Protein AF-A0AAE2YFQ6-F1 (afdb_monomer_lite)

Radius of gyration: 36.3 Å; chains: 1; bounding box: 40×68×142 Å

Foldseek 3Di:
DDDDDDPPDDPPPVNVVVVVVCVVVVVVVVVVVVVVVCVVVVVVVQQVLLVVLLVPPPQRDPQWGNVDKDQDDPPDDDDPFPWDDDDRIITGRDRSSVSSVDPSSVVPPPPPPPPPPPPPPDDDPDDDDDDDDDDDD

Sequence (137 aa):
MVSLLSSDKEPGFDDLMKSLFDSVMGAMFQELAESFGKLPILISAAENHGKEKKNTCTFYRGDVCNCWCWKDEPSSEPFILVSVKKGDGWYIDPHPIYCALCFAYEESEEEDEEEWSEDELEDERVEEDEWSEEDEE

Structure (mmCIF, N/CA/C/O backbone):
data_AF-A0AAE2YFQ6-F1
#
_entry.id   AF-A0AAE2YFQ6-F1
#
loop_
_atom_site.group_PDB
_atom_site.id
_atom_site.type_symbol
_atom_site.label_atom_id
_atom_site.label_alt_id
_atom_site.label_comp_id
_atom_site.label_asym_id
_atom_site.label_entity_id
_atom_site.label_seq_id
_atom_site.pdbx_PDB_ins_code
_atom_site.Cartn_x
_atom_site.Cartn_y
_atom_site.Cartn_z
_atom_site.occupancy
_atom_site.B_iso_or_equiv
_atom_site.auth_seq_id
_atom_site.auth_comp_id
_atom_site.auth_asym_id
_atom_site.auth_atom_id
_atom_site.pdbx_PDB_model_num
ATOM 1 N N . MET A 1 1 ? -15.196 4.465 84.201 1.00 41.16 1 MET A N 1
ATOM 2 C CA . MET A 1 1 ? -15.730 4.070 82.882 1.00 41.16 1 MET A CA 1
ATOM 3 C C . MET A 1 1 ? -15.042 4.925 81.834 1.00 41.16 1 MET A C 1
ATOM 5 O O . MET A 1 1 ? -15.493 6.028 81.578 1.00 41.16 1 MET A O 1
ATOM 9 N N . VAL A 1 2 ? -13.901 4.477 81.315 1.00 45.56 2 VAL A N 1
ATOM 10 C CA . VAL A 1 2 ? -13.226 5.120 80.179 1.00 45.56 2 VAL A CA 1
ATOM 11 C C . VAL A 1 2 ? -12.650 3.999 79.329 1.00 45.56 2 VAL A C 1
ATOM 13 O O . VAL A 1 2 ? -11.950 3.151 79.876 1.00 45.56 2 VAL A O 1
ATOM 16 N N . SER A 1 3 ? -13.020 3.974 78.050 1.00 43.19 3 SER A N 1
ATOM 17 C CA . SER A 1 3 ? -12.146 3.692 76.901 1.00 43.19 3 SER A CA 1
ATOM 18 C C . SER A 1 3 ? -12.963 3.160 75.731 1.00 43.19 3 SER A C 1
ATOM 20 O O . SER A 1 3 ? -13.242 1.970 75.642 1.00 43.19 3 SER A O 1
ATOM 22 N N . LEU A 1 4 ? -13.294 4.058 74.808 1.00 46.09 4 LEU A N 1
ATOM 23 C CA . LEU A 1 4 ? -13.491 3.741 73.398 1.00 46.09 4 LEU A CA 1
ATOM 24 C C . LEU A 1 4 ? -12.737 4.820 72.617 1.00 46.09 4 LEU A C 1
ATOM 26 O O . LEU A 1 4 ? -13.302 5.837 72.230 1.00 46.09 4 LEU A O 1
ATOM 30 N N . LEU A 1 5 ? -11.423 4.633 72.488 1.00 46.59 5 LEU A N 1
ATOM 31 C CA . LEU A 1 5 ? -10.627 5.338 71.492 1.00 46.59 5 LEU A CA 1
ATOM 32 C C . LEU A 1 5 ? -10.732 4.518 70.205 1.00 46.59 5 LEU A C 1
ATOM 34 O O . LEU A 1 5 ? -10.074 3.487 70.071 1.00 46.59 5 LEU A O 1
ATOM 38 N N . SER A 1 6 ? -11.600 4.949 69.290 1.00 47.69 6 SER A N 1
ATOM 39 C CA . SER A 1 6 ? -11.516 4.530 67.893 1.00 47.69 6 SER A CA 1
ATOM 40 C C . SER A 1 6 ? -10.248 5.147 67.317 1.00 47.69 6 SER A C 1
ATOM 42 O O . SER A 1 6 ? -10.143 6.365 67.207 1.00 47.69 6 SER A O 1
ATOM 44 N N . SER A 1 7 ? -9.258 4.313 67.005 1.00 47.06 7 SER A N 1
ATOM 45 C CA . SER A 1 7 ? -8.136 4.729 66.172 1.00 47.06 7 SER A CA 1
ATOM 46 C C . SER A 1 7 ? -8.640 4.895 64.745 1.00 47.06 7 SER A C 1
ATOM 48 O O . SER A 1 7 ? -8.736 3.914 64.008 1.00 47.06 7 SER A O 1
ATOM 50 N N . ASP A 1 8 ? -8.949 6.135 64.372 1.00 52.88 8 ASP A N 1
ATOM 51 C CA . ASP A 1 8 ? -8.998 6.553 62.975 1.00 52.88 8 ASP A CA 1
ATOM 52 C C . ASP A 1 8 ? -7.600 6.340 62.390 1.00 52.88 8 ASP A C 1
ATOM 54 O O . ASP A 1 8 ? -6.641 7.053 62.685 1.00 52.88 8 ASP A O 1
ATOM 58 N N . LYS A 1 9 ? -7.460 5.238 61.655 1.00 56.94 9 LYS A N 1
ATOM 59 C CA . LYS A 1 9 ? -6.219 4.837 61.008 1.00 56.94 9 LYS A CA 1
ATOM 60 C C . LYS A 1 9 ? -6.137 5.642 59.717 1.00 56.94 9 LYS A C 1
ATOM 62 O O . LYS A 1 9 ? -6.828 5.317 58.755 1.00 56.94 9 LYS A O 1
ATOM 67 N N . GLU A 1 10 ? -5.364 6.726 59.736 1.00 62.66 10 GLU A N 1
ATOM 68 C CA . GLU A 1 10 ? -5.062 7.492 58.526 1.00 62.66 10 GLU A CA 1
ATOM 69 C C . GLU A 1 10 ? -4.540 6.531 57.443 1.00 62.66 10 GLU A C 1
ATOM 71 O O . GLU A 1 10 ? -3.742 5.640 57.768 1.00 62.66 10 GLU A O 1
ATOM 76 N N . PRO A 1 11 ? -5.006 6.652 56.185 1.00 60.19 11 PRO A N 1
ATOM 77 C CA . PRO A 1 11 ? -4.506 5.817 55.107 1.00 60.19 11 PRO A CA 1
ATOM 78 C C . PRO A 1 11 ? -2.997 6.022 55.015 1.00 60.19 11 PRO A C 1
ATOM 80 O O . PRO A 1 11 ? -2.509 7.152 54.924 1.00 60.19 11 PRO A O 1
ATOM 83 N N . GLY A 1 12 ? -2.255 4.919 55.111 1.00 70.06 12 GLY A N 1
ATOM 84 C CA . GLY A 1 12 ? -0.805 4.964 55.022 1.00 70.06 12 GLY A CA 1
ATOM 85 C C . GLY A 1 12 ? -0.398 5.541 53.671 1.00 70.06 12 GLY A C 1
ATOM 86 O O . GLY A 1 12 ? -1.106 5.385 52.678 1.00 70.06 12 GLY A O 1
ATOM 87 N N . PHE A 1 13 ? 0.762 6.190 53.618 1.00 69.69 13 PHE A N 1
ATOM 88 C CA . PHE A 1 13 ? 1.349 6.706 52.378 1.00 69.69 13 PHE A CA 1
ATOM 89 C C . PHE A 1 13 ? 1.316 5.676 51.222 1.00 69.69 13 PHE A C 1
ATOM 91 O O . PHE A 1 13 ? 1.089 6.043 50.070 1.00 69.69 13 PHE A O 1
ATOM 98 N N . ASP A 1 14 ? 1.432 4.384 51.543 1.00 70.25 14 ASP A N 1
ATOM 99 C CA . ASP A 1 14 ? 1.330 3.270 50.596 1.00 70.25 14 ASP A CA 1
ATOM 100 C C . ASP A 1 14 ? -0.060 3.118 49.946 1.00 70.25 14 ASP A C 1
ATOM 102 O O . ASP A 1 14 ? -0.144 2.829 48.751 1.00 70.25 14 ASP A O 1
ATOM 106 N N . ASP A 1 15 ? -1.153 3.363 50.677 1.00 75.00 15 ASP A N 1
ATOM 107 C CA . ASP A 1 15 ? -2.521 3.310 50.133 1.00 75.00 15 ASP A CA 1
ATOM 108 C C . ASP A 1 15 ? -2.769 4.471 49.159 1.00 75.00 15 ASP A C 1
ATOM 110 O O . ASP A 1 15 ? -3.412 4.313 48.117 1.00 75.00 15 ASP A O 1
ATOM 114 N N . LEU A 1 16 ? -2.189 5.634 49.465 1.00 70.62 16 LEU A N 1
ATOM 115 C CA . LEU A 1 16 ? -2.218 6.815 48.605 1.00 70.62 16 LEU A CA 1
ATOM 116 C C . LEU A 1 16 ? -1.466 6.562 47.293 1.00 70.62 16 LEU A C 1
ATOM 118 O O . LEU A 1 16 ? -2.022 6.791 46.216 1.00 70.62 16 LEU A O 1
ATOM 122 N N . MET A 1 17 ? -0.250 6.014 47.377 1.00 67.94 17 MET A N 1
ATOM 123 C CA . MET A 1 17 ? 0.568 5.662 46.210 1.00 67.94 17 MET A CA 1
ATOM 124 C C . MET A 1 17 ? -0.084 4.579 45.346 1.00 67.94 17 MET A C 1
ATOM 126 O O . MET A 1 17 ? -0.056 4.674 44.118 1.00 67.94 17 MET A O 1
ATOM 130 N N . LYS A 1 18 ? -0.722 3.582 45.967 1.00 70.38 18 LYS A N 1
ATOM 131 C CA . LYS A 1 18 ? -1.469 2.543 45.254 1.00 70.38 18 LYS A CA 1
ATOM 132 C C . LYS A 1 18 ? -2.669 3.121 44.501 1.00 70.38 18 LYS A C 1
ATOM 134 O O . LYS A 1 18 ? -2.843 2.805 43.330 1.00 70.38 18 LYS A O 1
ATOM 139 N N . SER A 1 19 ? -3.446 4.008 45.128 1.00 74.38 19 SER A N 1
ATOM 140 C CA . SER A 1 19 ? -4.610 4.628 44.474 1.00 74.38 19 SER A CA 1
ATOM 141 C C . SER A 1 19 ? -4.223 5.513 43.283 1.00 74.38 19 SER A C 1
ATOM 143 O O . SER A 1 19 ? -4.884 5.484 42.247 1.00 74.38 19 SER A O 1
ATOM 145 N N . LEU A 1 20 ? -3.112 6.249 43.402 1.00 68.75 20 LEU A N 1
ATOM 146 C CA . LEU A 1 20 ? -2.556 7.062 42.322 1.00 68.75 20 LEU A CA 1
ATOM 147 C C . LEU A 1 20 ? -2.100 6.187 41.155 1.00 68.75 20 LEU A C 1
ATOM 149 O O . LEU A 1 20 ? -2.428 6.475 40.006 1.00 68.75 20 LEU A O 1
ATOM 153 N N . PHE A 1 21 ? -1.390 5.098 41.448 1.00 66.81 21 PHE A N 1
ATOM 154 C CA . PHE A 1 21 ? -0.930 4.165 40.427 1.00 66.81 21 PHE A CA 1
ATOM 155 C C . PHE A 1 21 ? -2.098 3.473 39.710 1.00 66.81 21 PHE A C 1
ATOM 157 O O . PHE A 1 21 ? -2.136 3.460 38.480 1.00 66.81 21 PHE A O 1
ATOM 164 N N . ASP A 1 22 ? -3.084 2.968 40.457 1.00 73.44 22 ASP A N 1
ATOM 165 C CA . ASP A 1 22 ? -4.268 2.309 39.895 1.00 73.44 22 ASP A CA 1
ATOM 166 C C . ASP A 1 22 ? -5.096 3.287 39.034 1.00 73.44 22 ASP A C 1
ATOM 168 O O . ASP A 1 22 ? -5.580 2.916 37.963 1.00 73.44 22 ASP A O 1
ATOM 172 N N . SER A 1 23 ? -5.197 4.558 39.441 1.00 74.88 23 SER A N 1
ATOM 173 C CA . SER A 1 23 ? -5.899 5.594 38.673 1.00 74.88 23 SER A CA 1
ATOM 174 C C . SER A 1 23 ? -5.179 5.966 37.374 1.00 74.88 23 SER A C 1
ATOM 176 O O . SER A 1 23 ? -5.835 6.144 36.347 1.00 74.88 23 SER A O 1
ATOM 178 N N . VAL A 1 24 ? -3.848 6.093 37.396 1.00 68.81 24 VAL A N 1
ATOM 179 C CA . VAL A 1 24 ? -3.058 6.445 36.203 1.00 68.81 24 VAL A CA 1
ATOM 180 C C . VAL A 1 24 ? -3.047 5.289 35.207 1.00 68.81 24 VAL A C 1
ATOM 182 O O . VAL A 1 24 ? -3.310 5.491 34.022 1.00 68.81 24 VAL A O 1
ATOM 185 N N . MET A 1 25 ? -2.814 4.063 35.680 1.00 66.38 25 MET A N 1
ATOM 186 C CA . MET A 1 25 ? -2.819 2.883 34.816 1.00 66.38 25 MET A CA 1
ATOM 187 C C . MET A 1 25 ? -4.212 2.620 34.235 1.00 66.38 25 MET A C 1
ATOM 189 O O . MET A 1 25 ? -4.323 2.312 33.050 1.00 66.38 25 MET A O 1
ATOM 193 N N . GLY A 1 26 ? -5.278 2.795 35.024 1.00 68.44 26 GLY A N 1
ATOM 194 C CA . GLY A 1 26 ? -6.655 2.659 34.545 1.00 68.44 26 GLY A CA 1
ATOM 195 C C . GLY A 1 26 ? -6.985 3.614 33.394 1.00 68.44 26 GLY A C 1
ATOM 196 O O . GLY A 1 26 ? -7.527 3.175 32.381 1.00 68.44 26 GLY A O 1
ATOM 197 N N . ALA A 1 27 ? -6.589 4.886 33.506 1.00 67.62 27 ALA A N 1
ATOM 198 C CA . ALA A 1 27 ? -6.807 5.884 32.457 1.00 67.62 27 ALA A CA 1
ATOM 199 C C . ALA A 1 27 ? -6.042 5.550 31.163 1.00 67.62 27 ALA A C 1
ATOM 201 O O . ALA A 1 27 ? -6.624 5.581 30.081 1.00 67.62 27 ALA A O 1
ATOM 202 N N . MET A 1 28 ? -4.772 5.140 31.270 1.00 62.44 28 MET A N 1
ATOM 203 C CA . MET A 1 28 ? -3.973 4.749 30.100 1.00 62.44 28 MET A CA 1
ATOM 204 C C . MET A 1 28 ? -4.540 3.514 29.395 1.00 62.44 28 MET A C 1
ATOM 206 O O . MET A 1 28 ? -4.595 3.471 28.169 1.00 62.44 28 MET A O 1
ATOM 210 N N . PHE A 1 29 ? -4.984 2.506 30.151 1.00 65.88 29 PHE A N 1
ATOM 211 C CA . PHE A 1 29 ? -5.613 1.319 29.571 1.00 65.88 29 PHE A CA 1
ATOM 212 C C . PHE A 1 29 ? -6.946 1.638 28.894 1.00 65.88 29 PHE A C 1
ATOM 214 O O . PHE A 1 29 ? -7.267 1.022 27.879 1.00 65.88 29 PHE A O 1
ATOM 221 N N . GLN A 1 30 ? -7.705 2.596 29.424 1.00 67.00 30 GLN A N 1
ATOM 222 C CA . GLN A 1 30 ? -8.965 3.025 28.832 1.00 67.00 30 GLN A CA 1
ATOM 223 C C . GLN A 1 30 ? -8.747 3.779 27.514 1.00 67.00 30 GLN A C 1
ATOM 225 O O . GLN A 1 30 ? -9.376 3.430 26.518 1.00 67.00 30 GLN A O 1
ATOM 230 N N . GLU A 1 31 ? -7.799 4.717 27.457 1.00 67.88 31 GLU A N 1
ATOM 231 C CA . GLU A 1 31 ? -7.423 5.392 26.204 1.00 67.88 31 GLU A CA 1
ATOM 232 C C . GLU A 1 31 ? -6.878 4.408 25.165 1.00 67.88 31 GLU A C 1
ATOM 234 O O . GLU A 1 31 ? -7.219 4.473 23.981 1.00 67.88 31 GLU A O 1
ATOM 239 N N . LEU A 1 32 ? -6.067 3.444 25.607 1.00 60.16 32 LEU A N 1
ATOM 240 C CA . LEU A 1 32 ? -5.546 2.390 24.749 1.00 60.16 32 LEU A CA 1
ATOM 241 C C . LEU A 1 32 ? -6.686 1.516 24.199 1.00 60.16 32 LEU A C 1
ATOM 243 O O . LEU A 1 32 ? -6.718 1.237 23.003 1.00 60.16 32 LEU A O 1
ATOM 247 N N . ALA A 1 33 ? -7.651 1.125 25.036 1.00 63.31 33 ALA A N 1
ATOM 248 C CA . ALA A 1 33 ? -8.819 0.346 24.628 1.00 63.31 33 ALA A CA 1
ATOM 249 C C . ALA A 1 33 ? -9.745 1.121 23.673 1.00 63.31 33 ALA A C 1
ATOM 251 O O . ALA A 1 33 ? -10.228 0.552 22.693 1.00 63.31 33 ALA A O 1
ATOM 252 N N . GLU A 1 34 ? -9.957 2.418 23.904 1.00 70.88 34 GLU A N 1
ATOM 253 C CA . GLU A 1 34 ? -10.712 3.294 22.999 1.00 70.88 34 GLU A CA 1
ATOM 254 C C . GLU A 1 34 ? -9.999 3.478 21.651 1.00 70.88 34 GLU A C 1
ATOM 256 O O . GLU A 1 34 ? -10.644 3.495 20.598 1.00 70.88 34 GLU A O 1
ATOM 261 N N . SER A 1 35 ? -8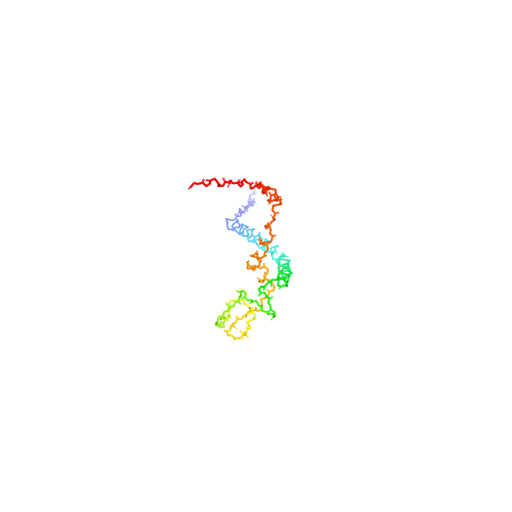.667 3.551 21.664 1.00 64.88 35 SER A N 1
ATOM 262 C CA . SER A 1 35 ? -7.834 3.579 20.458 1.00 64.88 35 SER A CA 1
ATOM 263 C C . SER A 1 35 ? -7.904 2.250 19.692 1.00 64.88 35 SER A C 1
ATOM 265 O O . SER A 1 35 ? -8.138 2.234 18.480 1.00 64.88 35 SER A O 1
ATOM 267 N N . PHE A 1 36 ? -7.841 1.115 20.397 1.00 67.56 36 PHE A N 1
ATOM 268 C CA . PHE A 1 36 ? -8.040 -0.211 19.806 1.00 67.56 36 PHE A CA 1
ATOM 269 C C . PHE A 1 36 ? -9.453 -0.410 19.254 1.00 67.56 36 PHE A C 1
ATOM 271 O O . PHE A 1 36 ? -9.609 -1.100 18.250 1.00 67.56 36 PHE A O 1
ATOM 278 N N . GLY A 1 37 ? -10.472 0.231 19.832 1.00 72.75 37 GLY A N 1
ATOM 279 C CA . GLY A 1 37 ? -11.831 0.233 19.282 1.00 72.75 37 GLY A CA 1
ATOM 280 C C . GLY A 1 37 ? -11.933 0.906 17.907 1.00 72.75 37 GLY A C 1
ATOM 281 O O . GLY A 1 37 ? -12.787 0.536 17.102 1.00 72.75 37 GLY A O 1
ATOM 282 N N . LYS A 1 38 ? -11.042 1.859 17.605 1.00 76.12 38 LYS A N 1
ATOM 283 C CA . LYS A 1 38 ? -10.984 2.580 16.319 1.00 76.12 38 LYS A CA 1
ATOM 284 C C . LYS A 1 38 ? -10.016 1.950 15.316 1.00 76.12 38 LYS A C 1
ATOM 286 O O . LYS A 1 38 ? -10.136 2.209 14.120 1.00 76.12 38 LYS A O 1
ATOM 291 N N . LEU A 1 39 ? -9.098 1.098 15.774 1.00 78.56 39 LEU A N 1
ATOM 292 C CA . LEU A 1 39 ? -8.108 0.430 14.929 1.00 78.56 39 LEU A CA 1
ATOM 293 C C . LEU A 1 39 ? -8.740 -0.341 13.749 1.00 78.56 39 LEU A C 1
ATOM 295 O O . LEU A 1 39 ? -8.266 -0.161 12.628 1.00 78.56 39 LEU A O 1
ATOM 299 N N . PRO A 1 40 ? -9.835 -1.114 13.916 1.00 83.56 40 PRO A N 1
ATOM 300 C CA 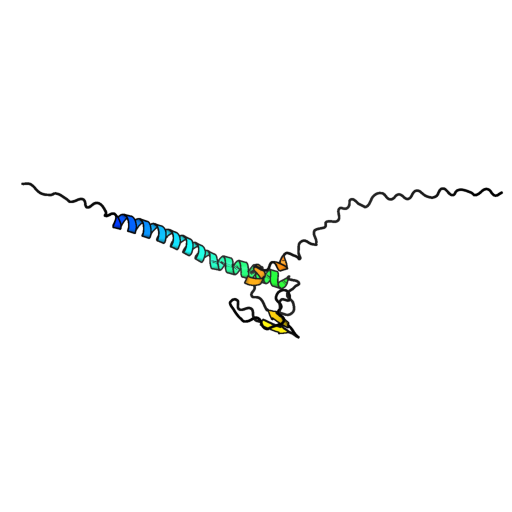. PRO A 1 40 ? -10.475 -1.797 12.791 1.00 83.56 40 PRO A CA 1
ATOM 301 C C . PRO A 1 40 ? -11.037 -0.834 11.741 1.00 83.56 40 PRO A C 1
ATOM 303 O O . PRO A 1 40 ? -10.971 -1.120 10.549 1.00 83.56 40 PRO A O 1
ATOM 306 N N . ILE A 1 41 ? -11.564 0.316 12.174 1.00 85.19 41 ILE A N 1
ATOM 307 C CA . ILE A 1 41 ? -12.110 1.339 11.273 1.00 85.19 41 ILE A CA 1
ATOM 308 C C . ILE A 1 41 ? -10.977 1.952 10.449 1.00 85.19 41 ILE A C 1
ATOM 310 O O . ILE A 1 41 ? -11.105 2.074 9.234 1.00 85.19 41 ILE A O 1
ATOM 314 N N . LEU A 1 42 ? -9.852 2.280 11.091 1.00 84.12 42 LEU A N 1
ATOM 315 C CA . LEU A 1 42 ? -8.672 2.820 10.413 1.00 84.12 42 LEU A CA 1
ATOM 316 C C . LEU A 1 42 ? -8.063 1.814 9.433 1.00 84.12 42 LEU A C 1
ATOM 318 O O . LEU A 1 42 ? -7.743 2.189 8.309 1.00 84.12 42 LEU A O 1
ATOM 322 N N . ILE A 1 43 ? -7.952 0.541 9.823 1.00 87.38 43 ILE A N 1
ATOM 323 C CA . ILE A 1 43 ? -7.467 -0.527 8.937 1.00 87.38 43 ILE A CA 1
ATOM 324 C C . ILE A 1 43 ? -8.398 -0.674 7.732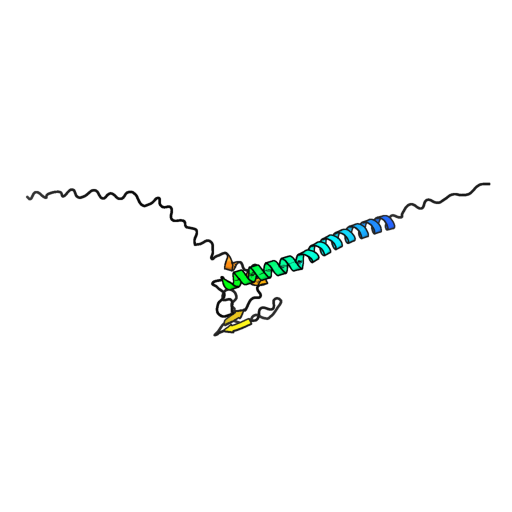 1.00 87.38 43 ILE A C 1
ATOM 326 O O . ILE A 1 43 ? -7.923 -0.697 6.602 1.00 87.38 43 ILE A O 1
ATOM 330 N N . SER A 1 44 ? -9.715 -0.705 7.944 1.00 90.44 44 SER A N 1
ATOM 331 C CA . SER A 1 44 ? -10.681 -0.819 6.848 1.00 90.44 44 SER A CA 1
ATOM 332 C C . SER A 1 44 ? -10.649 0.393 5.912 1.00 90.44 44 SER A C 1
ATOM 334 O O . SER A 1 44 ? -10.704 0.223 4.694 1.00 90.44 44 SER A O 1
ATOM 336 N N . ALA A 1 45 ? -10.525 1.606 6.456 1.00 91.62 45 ALA A N 1
ATOM 337 C CA . ALA A 1 45 ? -10.379 2.820 5.660 1.00 91.62 45 ALA A CA 1
ATOM 338 C C . ALA A 1 45 ? -9.082 2.793 4.835 1.00 91.62 45 ALA A C 1
ATOM 340 O O . ALA A 1 45 ? -9.120 3.047 3.633 1.00 91.62 45 ALA A O 1
ATOM 341 N N . ALA A 1 46 ? -7.959 2.406 5.450 1.00 91.31 46 ALA A N 1
ATOM 342 C CA . ALA A 1 46 ? -6.676 2.258 4.768 1.00 91.31 46 ALA A CA 1
ATOM 343 C C . ALA A 1 46 ? -6.719 1.172 3.684 1.00 91.31 46 ALA A C 1
ATOM 345 O O . ALA A 1 46 ? -6.175 1.359 2.602 1.00 91.31 46 ALA A O 1
ATOM 346 N N . GLU A 1 47 ? -7.393 0.048 3.923 1.00 93.38 47 GLU A N 1
ATOM 347 C CA . GLU A 1 47 ? -7.570 -0.988 2.906 1.00 93.38 47 GLU A CA 1
ATOM 348 C C . GLU A 1 47 ? -8.390 -0.505 1.712 1.00 93.38 47 GLU A C 1
ATOM 350 O O . GLU A 1 47 ? -8.036 -0.811 0.574 1.00 93.38 47 GLU A O 1
ATOM 355 N N . ASN A 1 48 ? -9.477 0.229 1.952 1.00 95.62 48 ASN A N 1
ATOM 356 C CA . ASN A 1 48 ? -10.323 0.751 0.881 1.00 95.62 48 ASN A CA 1
ATOM 357 C C . ASN A 1 48 ? -9.580 1.808 0.056 1.00 95.62 48 ASN A C 1
ATOM 359 O O . ASN A 1 48 ? -9.482 1.653 -1.160 1.00 95.62 48 ASN A O 1
ATOM 363 N N . HIS A 1 49 ? -8.977 2.798 0.720 1.00 94.69 49 HIS A N 1
ATOM 364 C CA . HIS A 1 49 ? -8.152 3.827 0.075 1.00 94.69 49 HIS A CA 1
ATOM 365 C C . HIS A 1 49 ? -6.980 3.215 -0.695 1.00 94.69 49 HIS A C 1
ATOM 367 O O . HIS A 1 49 ? -6.680 3.564 -1.831 1.00 94.69 49 HIS A O 1
ATOM 373 N N . GLY A 1 50 ? -6.339 2.217 -0.094 1.00 94.62 50 GLY A N 1
ATOM 374 C CA . GLY A 1 50 ? -5.254 1.474 -0.705 1.00 94.62 50 GLY A CA 1
ATOM 375 C C . GLY A 1 50 ? -5.655 0.703 -1.958 1.00 94.62 50 GLY A C 1
ATOM 376 O O . GLY A 1 50 ? -4.881 0.657 -2.910 1.00 94.62 50 GLY A O 1
ATOM 377 N N . LYS A 1 51 ? -6.851 0.097 -1.978 1.00 95.00 51 LYS A N 1
ATOM 378 C CA . LYS A 1 51 ? -7.393 -0.594 -3.163 1.00 95.00 51 LYS A CA 1
ATOM 379 C C . LYS A 1 51 ? -7.678 0.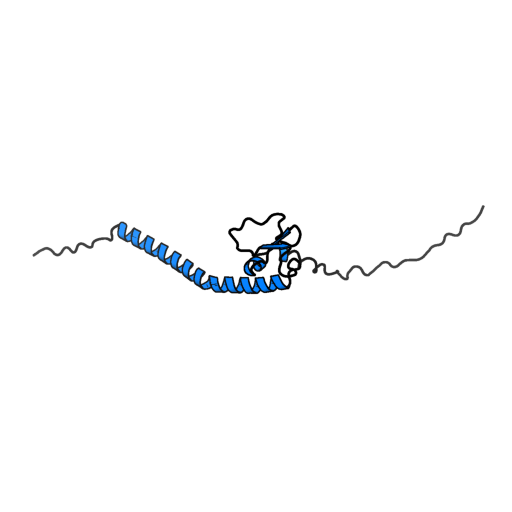392 -4.286 1.00 95.00 51 LYS A C 1
ATOM 381 O O . LYS A 1 51 ? -7.365 0.091 -5.432 1.00 95.00 51 LYS A O 1
ATOM 386 N N . GLU A 1 52 ? -8.249 1.544 -3.951 1.00 94.44 52 GLU A N 1
ATOM 387 C CA . GLU A 1 52 ? -8.495 2.623 -4.904 1.00 94.44 52 GLU A CA 1
ATOM 388 C C . GLU A 1 52 ? -7.184 3.103 -5.529 1.00 94.44 52 GLU A C 1
ATOM 390 O O . GLU A 1 52 ? -7.012 2.940 -6.737 1.00 94.44 52 GLU A O 1
ATOM 395 N N . LYS A 1 53 ? -6.210 3.518 -4.703 1.00 93.31 53 LYS A N 1
ATOM 396 C CA . LYS A 1 53 ? -4.865 3.900 -5.165 1.00 93.31 53 LYS A CA 1
ATOM 397 C C . LYS A 1 53 ? -4.227 2.822 -6.031 1.00 93.31 53 LYS A C 1
ATOM 399 O O . LYS A 1 53 ? -3.647 3.116 -7.065 1.00 93.31 53 LYS A O 1
ATOM 404 N N . LYS A 1 54 ? -4.318 1.551 -5.637 1.00 92.38 54 LYS A N 1
ATOM 405 C CA . LYS A 1 54 ? -3.728 0.434 -6.391 1.00 92.38 54 LYS A CA 1
ATOM 406 C C . LYS A 1 54 ? -4.335 0.273 -7.791 1.00 92.38 54 LYS A C 1
ATOM 408 O O . LYS A 1 54 ? -3.617 -0.122 -8.703 1.00 92.38 54 LYS A O 1
ATOM 413 N N . ASN A 1 55 ? -5.621 0.585 -7.965 1.00 92.81 55 ASN A N 1
ATOM 414 C CA . ASN A 1 55 ? -6.311 0.491 -9.255 1.00 92.81 55 ASN A CA 1
ATOM 415 C C . ASN A 1 55 ? -5.982 1.657 -10.200 1.00 92.81 55 ASN A C 1
ATOM 417 O O . ASN A 1 55 ? -6.064 1.480 -11.415 1.00 92.81 55 ASN A O 1
ATOM 421 N N . THR A 1 56 ? -5.632 2.827 -9.661 1.00 92.75 56 THR A N 1
ATOM 422 C CA . THR A 1 56 ? -5.315 4.037 -10.440 1.00 92.75 56 THR A CA 1
ATOM 423 C C . THR A 1 56 ? -3.811 4.304 -10.565 1.00 92.75 56 THR A C 1
ATOM 425 O O . THR A 1 56 ? -3.390 5.030 -11.459 1.00 92.75 56 THR A O 1
ATOM 428 N N . CYS A 1 57 ? -2.977 3.693 -9.719 1.00 92.31 57 CYS A N 1
ATOM 429 C CA . CYS A 1 57 ? -1.534 3.924 -9.674 1.00 92.31 57 CYS A CA 1
ATOM 430 C C . CYS A 1 57 ? -0.825 3.499 -10.969 1.00 92.31 57 CYS A C 1
ATOM 432 O O . CYS A 1 57 ? -0.796 2.324 -11.340 1.00 92.31 57 CYS A O 1
ATOM 434 N N . THR A 1 58 ? -0.128 4.445 -11.597 1.00 93.31 58 THR A N 1
ATOM 435 C CA . THR A 1 58 ? 0.641 4.240 -12.836 1.00 93.31 58 THR A CA 1
ATOM 436 C C . THR A 1 58 ? 1.818 3.265 -12.678 1.00 93.31 58 THR A C 1
ATOM 438 O O . THR A 1 58 ? 2.211 2.596 -13.646 1.00 93.31 58 THR A O 1
ATOM 441 N N . PHE A 1 59 ? 2.356 3.142 -11.458 1.00 92.38 59 PHE A N 1
ATOM 442 C CA . PHE A 1 59 ? 3.437 2.218 -11.106 1.00 92.38 59 PHE A CA 1
ATOM 443 C C . PHE A 1 59 ? 2.966 0.773 -10.890 1.00 92.38 59 PHE A C 1
ATOM 445 O O . PHE A 1 59 ? 3.811 -0.127 -10.888 1.00 92.38 59 PHE A O 1
ATOM 452 N N . TYR A 1 60 ? 1.666 0.521 -10.712 1.00 92.75 60 TYR A N 1
ATOM 453 C CA . TYR A 1 60 ? 1.128 -0.825 -10.513 1.00 92.75 60 TYR A CA 1
ATOM 454 C C . TYR A 1 60 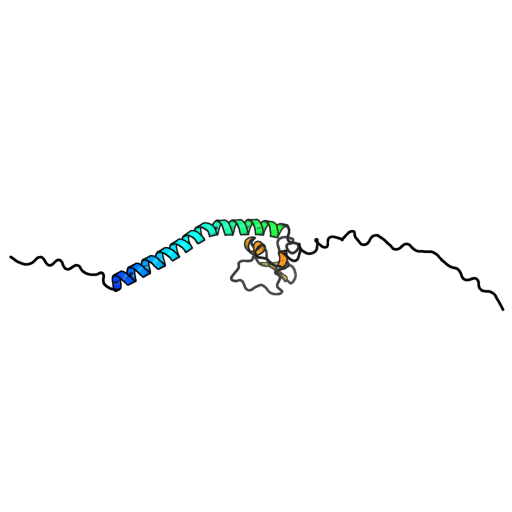? 0.623 -1.411 -11.839 1.00 92.75 60 TYR A C 1
ATOM 456 O O . TYR A 1 60 ? -0.313 -0.898 -12.446 1.00 92.75 60 TYR A O 1
ATOM 464 N N . ARG A 1 61 ? 1.257 -2.485 -12.335 1.00 90.69 61 ARG A N 1
ATOM 465 C CA . ARG A 1 61 ? 0.917 -3.111 -13.629 1.00 90.69 61 ARG A CA 1
ATOM 466 C C . ARG A 1 61 ? 1.017 -4.630 -13.580 1.00 90.69 61 ARG A C 1
ATOM 468 O O . ARG A 1 61 ? 2.056 -5.173 -13.214 1.00 90.69 61 ARG A O 1
ATOM 475 N N . GLY A 1 62 ? -0.023 -5.322 -14.052 1.00 87.19 62 GLY A N 1
ATOM 476 C CA . GLY A 1 62 ? -0.009 -6.784 -14.205 1.00 87.19 62 GLY A CA 1
ATOM 477 C C . GLY A 1 62 ? 0.368 -7.506 -12.908 1.00 87.19 62 GLY A C 1
ATOM 478 O O . GLY A 1 62 ? 1.279 -8.340 -12.910 1.00 87.19 62 GLY A O 1
ATOM 479 N N . ASP A 1 63 ? -0.281 -7.100 -11.820 1.00 88.81 63 ASP A N 1
ATOM 480 C CA . ASP A 1 63 ? -0.170 -7.647 -10.465 1.00 88.81 63 ASP A CA 1
ATOM 481 C C . ASP A 1 63 ? 1.139 -7.364 -9.712 1.00 88.81 63 ASP A C 1
ATOM 483 O O . ASP A 1 63 ? 1.435 -8.010 -8.712 1.00 88.81 63 ASP A O 1
ATOM 487 N N . VAL A 1 64 ? 1.951 -6.406 -10.169 1.00 91.81 64 VAL A N 1
ATOM 488 C CA . VAL A 1 64 ? 3.170 -5.994 -9.457 1.00 91.81 64 VAL A CA 1
ATOM 489 C C . VAL A 1 64 ? 3.331 -4.479 -9.434 1.00 91.81 64 VAL A C 1
ATOM 491 O O . VAL A 1 64 ? 2.893 -3.777 -10.344 1.00 91.81 64 VAL A O 1
ATOM 494 N N . CYS A 1 65 ? 4.002 -3.976 -8.403 1.00 91.19 65 CYS A N 1
ATOM 495 C CA . CYS A 1 65 ? 4.395 -2.582 -8.276 1.00 91.19 65 CYS A CA 1
ATOM 496 C C . CYS A 1 65 ? 5.833 -2.375 -8.769 1.00 91.19 65 CYS A C 1
ATOM 498 O O . CYS A 1 65 ? 6.758 -3.021 -8.281 1.00 91.19 65 CYS A O 1
ATOM 500 N N . ASN A 1 66 ? 6.025 -1.441 -9.701 1.00 90.06 66 ASN A N 1
ATOM 501 C CA . ASN A 1 66 ? 7.337 -1.089 -10.254 1.00 90.06 66 ASN A CA 1
ATOM 502 C C . ASN A 1 66 ? 8.113 -0.084 -9.392 1.00 90.06 66 ASN A C 1
ATOM 504 O O . ASN A 1 66 ? 9.332 -0.007 -9.507 1.00 90.06 66 ASN A O 1
ATOM 508 N N . CYS A 1 67 ? 7.427 0.670 -8.527 1.00 87.38 67 CYS A N 1
ATOM 509 C CA . CYS A 1 67 ? 8.067 1.602 -7.591 1.00 87.38 67 CYS A CA 1
ATOM 510 C C . CYS A 1 67 ? 8.936 0.853 -6.561 1.00 87.38 67 CYS A C 1
ATOM 512 O O . CYS A 1 67 ? 9.986 1.329 -6.142 1.00 87.38 67 CYS A O 1
ATOM 514 N N . TRP A 1 68 ? 8.537 -0.370 -6.216 1.00 82.06 68 TRP A N 1
ATOM 515 C CA . TRP A 1 68 ? 9.223 -1.223 -5.254 1.00 82.06 68 TRP A CA 1
ATOM 516 C C . TRP A 1 68 ? 9.874 -2.393 -5.999 1.00 82.06 68 TRP A C 1
ATOM 518 O O . TRP A 1 68 ? 9.308 -3.486 -6.083 1.00 82.06 68 TRP A O 1
ATOM 528 N N . CYS A 1 69 ? 11.042 -2.139 -6.593 1.00 85.44 69 CYS A N 1
ATOM 529 C CA . CYS A 1 69 ? 11.811 -3.146 -7.318 1.00 85.44 69 CYS A CA 1
ATOM 530 C C . CYS A 1 69 ? 13.253 -3.258 -6.807 1.00 85.44 69 CYS A C 1
ATOM 532 O O . CYS A 1 69 ? 13.895 -2.270 -6.448 1.00 85.44 69 CYS A O 1
ATOM 534 N N . TRP A 1 70 ? 13.770 -4.487 -6.795 1.00 87.06 70 TRP A N 1
ATOM 535 C CA . TRP A 1 70 ? 15.130 -4.811 -6.366 1.00 87.06 70 TRP A CA 1
ATOM 536 C C . TRP A 1 70 ? 15.825 -5.680 -7.412 1.00 87.06 70 TRP A C 1
ATOM 538 O O . TRP A 1 70 ? 15.184 -6.447 -8.130 1.00 87.06 70 TRP A O 1
ATOM 548 N N . LYS A 1 71 ? 17.155 -5.570 -7.500 1.00 87.56 71 LYS A N 1
ATOM 549 C CA . LYS A 1 71 ? 17.969 -6.474 -8.332 1.00 87.56 71 LYS A CA 1
ATOM 550 C C . LYS A 1 71 ? 18.054 -7.867 -7.711 1.00 87.56 71 LYS A C 1
ATOM 552 O O . LYS A 1 71 ? 17.913 -8.870 -8.401 1.00 87.56 71 LYS A O 1
ATOM 557 N N . ASP A 1 72 ? 18.243 -7.903 -6.400 1.00 86.81 72 ASP A N 1
ATOM 558 C CA . ASP A 1 72 ? 18.338 -9.127 -5.615 1.00 86.81 72 ASP A CA 1
ATOM 559 C C . ASP A 1 72 ? 17.026 -9.393 -4.871 1.00 86.81 72 ASP A C 1
ATOM 561 O O . ASP A 1 72 ? 16.206 -8.491 -4.691 1.00 86.81 72 ASP A O 1
ATOM 565 N N . GLU A 1 73 ? 16.814 -10.644 -4.461 1.00 84.94 73 GLU A N 1
ATOM 566 C CA . GLU A 1 73 ? 15.619 -11.024 -3.707 1.00 84.94 73 GLU A CA 1
ATOM 567 C C . GLU A 1 73 ? 15.603 -10.263 -2.376 1.00 84.94 73 GLU A C 1
ATOM 569 O O . GLU A 1 73 ? 16.581 -10.353 -1.624 1.00 84.94 73 GLU A O 1
ATOM 574 N N . PRO A 1 74 ? 14.542 -9.495 -2.065 1.00 78.94 74 PRO A N 1
ATOM 575 C CA . PRO A 1 74 ? 14.479 -8.795 -0.794 1.00 78.94 74 PRO A CA 1
ATOM 576 C C . PRO A 1 74 ? 14.498 -9.834 0.330 1.00 78.94 74 PRO A C 1
ATOM 578 O O . PRO A 1 74 ? 13.644 -10.721 0.370 1.00 78.94 74 PRO A O 1
ATOM 581 N N . SER A 1 75 ? 15.483 -9.744 1.235 1.00 70.81 75 SER A N 1
ATOM 582 C CA . SER A 1 75 ? 15.568 -10.639 2.389 1.00 70.81 75 SER A CA 1
ATOM 583 C C . SER A 1 75 ? 14.346 -10.384 3.262 1.00 70.81 75 SER A C 1
ATOM 585 O O . SER A 1 75 ? 14.251 -9.356 3.931 1.00 70.81 75 SER A O 1
ATOM 587 N N . SER A 1 76 ? 13.375 -11.280 3.165 1.00 65.56 76 SER A N 1
ATOM 588 C CA . SER A 1 76 ? 12.076 -11.201 3.815 1.00 65.56 76 SER A CA 1
ATOM 589 C C . SER A 1 76 ? 12.203 -10.876 5.305 1.00 65.56 76 SER A C 1
ATOM 591 O O . SER A 1 76 ? 12.656 -11.729 6.060 1.00 65.56 76 SER A O 1
ATOM 593 N N . GLU A 1 77 ? 11.829 -9.655 5.698 1.00 56.22 77 GLU A N 1
ATOM 594 C CA . GLU A 1 77 ? 11.117 -9.258 6.929 1.00 56.22 77 GLU A CA 1
ATOM 595 C C . GLU A 1 77 ? 11.350 -7.765 7.244 1.00 56.22 77 GLU A C 1
ATOM 597 O O . GLU A 1 77 ? 12.426 -7.236 6.960 1.00 56.22 77 GLU A O 1
ATOM 602 N N . PRO A 1 78 ? 10.350 -7.054 7.811 1.00 50.28 78 PRO A N 1
ATOM 603 C CA . PRO A 1 78 ? 9.190 -7.604 8.523 1.00 50.28 78 PRO A CA 1
ATOM 604 C C . PRO A 1 78 ? 7.848 -7.498 7.785 1.00 50.28 78 PRO A C 1
ATOM 606 O O . PRO A 1 78 ? 6.818 -7.863 8.345 1.00 50.28 78 PRO A O 1
ATOM 609 N N . PHE A 1 79 ? 7.813 -7.028 6.539 1.00 51.47 79 PHE A N 1
ATOM 610 C CA . PHE A 1 79 ? 6.548 -6.820 5.837 1.00 51.47 79 PHE A CA 1
ATOM 611 C C . PHE A 1 79 ? 6.414 -7.793 4.674 1.00 51.47 79 PHE A C 1
ATOM 613 O O . P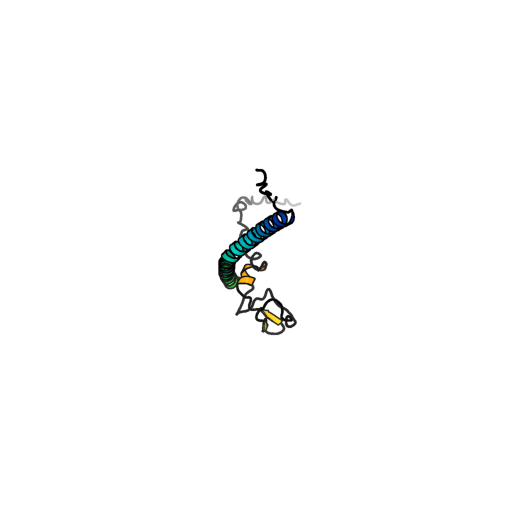HE A 1 79 ? 7.162 -7.735 3.702 1.00 51.47 79 PHE A O 1
ATOM 620 N N . ILE A 1 80 ? 5.468 -8.717 4.840 1.00 55.41 80 ILE A N 1
ATOM 621 C CA . ILE A 1 80 ? 5.045 -9.772 3.918 1.00 55.41 80 ILE A CA 1
ATOM 622 C C . ILE A 1 80 ? 4.512 -9.117 2.639 1.00 55.41 80 ILE A C 1
ATOM 624 O O . ILE A 1 80 ? 3.311 -8.952 2.441 1.00 55.41 80 ILE A O 1
ATOM 628 N N . LEU A 1 81 ? 5.419 -8.676 1.785 1.00 66.56 81 LEU A N 1
ATOM 629 C CA . LEU A 1 81 ? 5.115 -8.244 0.437 1.00 66.56 81 LEU A CA 1
ATOM 630 C C . LEU A 1 81 ? 5.459 -9.443 -0.429 1.00 66.56 81 LEU A C 1
ATOM 632 O O . LEU A 1 81 ? 6.610 -9.874 -0.459 1.00 66.56 81 LEU A O 1
ATOM 636 N N . VAL A 1 82 ? 4.442 -10.046 -1.044 1.00 74.38 82 VAL A N 1
ATOM 637 C CA . VAL A 1 82 ? 4.628 -11.205 -1.919 1.00 74.38 82 VAL A CA 1
ATOM 638 C C . VAL A 1 82 ? 5.570 -10.769 -3.033 1.00 74.38 82 VAL A C 1
ATOM 640 O O . VAL A 1 82 ? 5.194 -9.954 -3.878 1.00 74.38 82 VAL A O 1
ATOM 643 N N . SER A 1 83 ? 6.812 -11.252 -2.989 1.00 81.00 83 SER A N 1
ATOM 644 C CA . SER A 1 83 ? 7.809 -10.932 -3.995 1.00 81.00 83 SER A CA 1
ATOM 645 C C . SER A 1 83 ? 7.627 -11.851 -5.201 1.00 81.00 83 SER A C 1
ATOM 647 O O . SER A 1 83 ? 7.399 -13.056 -5.085 1.00 81.00 83 SER A O 1
ATOM 649 N N . VAL A 1 84 ? 7.694 -11.268 -6.390 1.00 85.31 84 VAL A N 1
ATOM 650 C CA . VAL A 1 84 ? 7.535 -11.952 -7.669 1.00 85.31 84 VAL A CA 1
ATOM 651 C C . VAL A 1 84 ? 8.753 -11.626 -8.517 1.00 85.31 84 VAL A C 1
ATOM 653 O O . VAL A 1 84 ? 9.032 -10.462 -8.809 1.00 85.31 84 VAL A O 1
ATOM 656 N N . LYS A 1 85 ? 9.482 -12.657 -8.944 1.00 86.25 85 LYS A N 1
ATOM 657 C CA . LYS A 1 85 ? 10.591 -12.493 -9.883 1.00 86.25 85 LYS A CA 1
ATOM 658 C C . LYS A 1 85 ? 10.046 -12.299 -11.301 1.00 86.25 85 LYS A C 1
ATOM 660 O O . LYS A 1 85 ? 9.366 -13.185 -11.821 1.00 86.25 85 LYS A O 1
ATOM 665 N N . LYS A 1 86 ? 10.359 -11.170 -11.943 1.00 86.88 86 LYS A N 1
ATOM 666 C CA . LYS A 1 86 ? 10.042 -10.906 -13.359 1.00 86.88 86 LYS A CA 1
ATOM 667 C C . LYS A 1 86 ? 11.309 -10.450 -14.088 1.00 86.88 86 LYS A C 1
ATOM 669 O O . LYS A 1 86 ? 11.882 -9.418 -13.770 1.00 86.88 86 LYS A O 1
ATOM 674 N N . GLY A 1 87 ? 11.752 -11.220 -15.082 1.00 88.56 87 GLY A N 1
ATOM 675 C CA . GLY A 1 87 ? 13.025 -10.953 -15.763 1.00 88.56 87 GLY A CA 1
ATOM 676 C C . GLY A 1 87 ? 14.208 -10.995 -14.789 1.00 88.56 87 GLY A C 1
ATOM 677 O O . GLY A 1 87 ? 14.349 -11.958 -14.031 1.00 88.56 87 GLY A O 1
ATOM 678 N N . ASP A 1 88 ? 15.017 -9.936 -14.799 1.00 89.19 88 ASP A N 1
ATOM 679 C CA . ASP A 1 88 ? 16.215 -9.798 -13.958 1.00 89.19 88 ASP A CA 1
ATOM 680 C C . ASP A 1 88 ? 15.942 -9.114 -12.606 1.00 89.19 88 ASP A C 1
ATOM 682 O O . ASP A 1 88 ? 16.871 -8.912 -11.827 1.00 89.19 88 ASP A O 1
ATOM 686 N N . GLY A 1 89 ? 14.688 -8.744 -12.324 1.00 89.88 89 GLY A N 1
ATOM 687 C CA . GLY A 1 89 ? 14.299 -8.022 -11.114 1.00 89.88 89 GLY A CA 1
ATOM 688 C C . GLY A 1 89 ? 13.308 -8.778 -10.232 1.00 89.88 89 GLY A C 1
ATOM 689 O O . GLY A 1 89 ? 12.565 -9.663 -10.677 1.00 89.88 89 GLY A O 1
ATOM 690 N N . TRP A 1 90 ? 13.277 -8.378 -8.966 1.00 90.12 90 TRP A N 1
ATOM 691 C CA . TRP A 1 90 ? 12.269 -8.757 -7.987 1.00 90.12 90 TRP A CA 1
ATOM 692 C C . TRP A 1 90 ? 11.315 -7.597 -7.759 1.00 90.12 90 TRP A C 1
ATOM 694 O O . TRP A 1 90 ? 11.734 -6.472 -7.493 1.00 90.12 90 TRP A O 1
ATOM 704 N N . TYR A 1 91 ? 10.029 -7.897 -7.859 1.00 90.44 91 TYR A N 1
ATOM 705 C CA . TYR A 1 91 ? 8.933 -6.952 -7.705 1.00 90.44 91 TYR A CA 1
ATOM 706 C C . TYR A 1 91 ? 8.036 -7.413 -6.571 1.00 90.44 91 TYR A C 1
ATOM 708 O O . TYR A 1 91 ? 8.141 -8.556 -6.133 1.00 90.44 91 TYR A O 1
ATOM 716 N N . ILE A 1 92 ? 7.127 -6.558 -6.122 1.00 88.81 92 ILE A N 1
ATOM 717 C CA . ILE A 1 92 ? 6.151 -6.921 -5.094 1.00 88.81 92 ILE A CA 1
ATOM 718 C C . ILE A 1 92 ? 4.726 -6.727 -5.578 1.00 88.81 92 ILE A C 1
ATOM 720 O O . ILE A 1 92 ? 4.438 -5.798 -6.332 1.00 88.81 92 ILE A O 1
ATOM 724 N N . ASP A 1 93 ? 3.827 -7.562 -5.074 1.00 90.19 93 ASP A N 1
ATOM 725 C CA . ASP A 1 93 ? 2.404 -7.257 -5.041 1.00 90.19 93 ASP A CA 1
ATOM 726 C C . ASP A 1 93 ? 2.041 -6.683 -3.657 1.00 90.19 93 ASP A C 1
ATOM 728 O O . ASP A 1 93 ? 1.869 -7.445 -2.699 1.00 90.19 93 ASP A O 1
ATOM 732 N N . PRO A 1 94 ? 1.993 -5.347 -3.482 1.00 88.38 94 PRO A N 1
ATOM 733 C CA . PRO A 1 94 ? 1.753 -4.763 -2.173 1.00 88.38 94 PRO A CA 1
ATOM 734 C C . PRO A 1 94 ? 0.319 -4.997 -1.694 1.00 88.38 94 PRO A C 1
ATOM 736 O O . PRO A 1 94 ? -0.653 -4.867 -2.448 1.00 88.38 94 PRO A O 1
ATOM 739 N N . HIS A 1 95 ? 0.181 -5.283 -0.396 1.00 89.31 95 HIS A N 1
ATOM 740 C CA . HIS A 1 95 ? -1.119 -5.253 0.268 1.00 89.31 95 HIS A CA 1
ATOM 741 C C . HIS A 1 95 ? -1.698 -3.826 0.204 1.00 89.31 95 HIS A C 1
ATOM 743 O O . HIS A 1 95 ? -0.932 -2.873 0.377 1.00 89.31 95 HIS A O 1
ATOM 749 N N . PRO A 1 96 ? -3.022 -3.645 0.022 1.00 91.94 96 PRO A N 1
ATOM 750 C CA . PRO A 1 96 ? -3.644 -2.324 -0.086 1.00 91.94 96 PRO A CA 1
ATOM 751 C C . PRO A 1 96 ? -3.230 -1.319 0.994 1.00 91.94 96 PRO A C 1
ATOM 753 O O . PRO A 1 96 ? -2.966 -0.166 0.683 1.00 91.94 96 PRO A O 1
ATOM 756 N N . ILE A 1 97 ? -3.073 -1.756 2.246 1.00 90.38 97 ILE A N 1
ATOM 757 C CA . ILE A 1 97 ? -2.619 -0.882 3.344 1.00 90.38 97 ILE A CA 1
ATOM 758 C C . ILE A 1 97 ? -1.291 -0.172 3.012 1.00 90.38 97 ILE A C 1
ATOM 760 O O . ILE A 1 97 ? -1.134 1.001 3.335 1.00 90.38 97 ILE A O 1
ATOM 764 N N . TYR A 1 98 ? -0.353 -0.832 2.325 1.00 88.56 98 TYR A N 1
ATOM 765 C CA . TYR A 1 98 ? 0.904 -0.198 1.911 1.00 88.56 98 TYR A CA 1
ATOM 766 C C . TYR A 1 98 ? 0.712 0.775 0.748 1.00 88.56 98 TYR A C 1
ATOM 768 O O . TYR A 1 98 ? 1.383 1.800 0.701 1.00 88.56 98 TYR A O 1
ATOM 776 N N . CYS A 1 99 ? -0.226 0.497 -0.162 1.00 91.19 99 CYS A N 1
ATOM 777 C CA . CYS A 1 99 ? -0.599 1.438 -1.218 1.00 91.19 99 CYS A CA 1
ATOM 778 C C . CYS A 1 99 ? -1.203 2.723 -0.636 1.00 91.19 99 CYS A C 1
ATOM 780 O O . CYS A 1 99 ? -0.885 3.808 -1.112 1.00 91.19 99 CYS A O 1
ATOM 782 N N . ALA A 1 100 ? -2.011 2.621 0.427 1.00 92.06 100 ALA A N 1
ATOM 783 C CA . ALA A 1 100 ? -2.581 3.787 1.106 1.00 92.06 100 ALA A CA 1
ATOM 784 C C . ALA A 1 100 ? -1.497 4.745 1.632 1.00 92.06 100 ALA A C 1
ATOM 786 O O . ALA A 1 100 ? -1.658 5.962 1.540 1.00 92.06 100 ALA A O 1
ATOM 787 N N . LEU A 1 101 ? -0.386 4.181 2.116 1.00 89.44 101 LEU A N 1
ATOM 788 C CA . LEU A 1 101 ? 0.764 4.888 2.691 1.00 89.44 101 LEU A CA 1
ATOM 789 C C . LEU A 1 101 ? 1.858 5.239 1.664 1.00 89.44 101 LEU A C 1
ATOM 791 O O . LEU A 1 101 ? 2.924 5.715 2.045 1.00 89.44 101 LEU A O 1
ATOM 795 N N . CYS A 1 102 ? 1.653 4.952 0.377 1.00 88.75 102 CYS A N 1
ATOM 796 C CA . CYS A 1 102 ? 2.685 5.118 -0.639 1.00 88.75 102 CYS A CA 1
ATOM 797 C C . CYS A 1 102 ? 2.773 6.576 -1.119 1.00 88.75 102 CYS A C 1
ATOM 799 O O . CYS A 1 102 ? 1.816 7.090 -1.697 1.00 88.75 102 CYS A O 1
ATOM 801 N N . PHE A 1 103 ? 3.940 7.199 -0.922 1.00 87.75 103 PHE A N 1
ATOM 802 C CA . PHE A 1 103 ? 4.233 8.574 -1.353 1.00 87.75 103 PHE A CA 1
ATOM 803 C C . PHE A 1 103 ? 4.379 8.719 -2.870 1.00 87.75 103 PHE A C 1
ATOM 805 O O . PHE A 1 103 ? 4.001 9.739 -3.424 1.00 87.75 103 PHE A O 1
ATOM 812 N N . ALA A 1 104 ? 4.823 7.668 -3.567 1.00 85.94 104 ALA A N 1
ATOM 813 C CA . ALA A 1 104 ? 4.967 7.688 -5.025 1.00 85.94 104 ALA A CA 1
ATOM 814 C C . ALA A 1 104 ? 3.631 7.835 -5.784 1.00 85.94 104 ALA A C 1
ATOM 816 O O . ALA A 1 104 ? 3.631 7.937 -7.002 1.00 85.94 104 ALA A O 1
ATOM 817 N N . TYR A 1 105 ? 2.489 7.785 -5.088 1.00 82.06 105 TYR A N 1
ATOM 818 C CA . TYR A 1 105 ? 1.182 8.061 -5.683 1.00 82.06 105 TYR A CA 1
ATOM 819 C C . TYR A 1 105 ? 0.913 9.573 -5.834 1.00 82.06 105 TYR A C 1
ATOM 821 O O . TYR A 1 105 ? 0.303 9.971 -6.819 1.00 82.06 105 TYR A O 1
ATOM 829 N N . GLU A 1 106 ? 1.370 10.404 -4.885 1.00 71.56 106 GLU A N 1
ATOM 830 C CA . GLU A 1 106 ? 1.082 11.854 -4.860 1.00 71.56 106 GLU A CA 1
ATOM 831 C C . GLU A 1 106 ? 1.786 12.618 -5.989 1.00 71.56 106 GLU A C 1
ATOM 833 O O . GLU A 1 106 ? 1.214 13.553 -6.532 1.00 71.56 106 GLU A O 1
ATOM 838 N N . GLU A 1 107 ? 2.956 12.155 -6.439 1.00 57.69 107 GLU A N 1
ATOM 839 C CA . GLU A 1 107 ? 3.730 12.792 -7.521 1.00 57.69 107 GLU A CA 1
ATOM 840 C C . GLU A 1 107 ? 3.046 12.760 -8.907 1.00 57.69 107 GLU A C 1
ATOM 842 O O . GLU A 1 107 ? 3.639 13.210 -9.878 1.00 57.69 107 GLU A O 1
ATOM 847 N N . SER A 1 108 ? 1.828 12.217 -9.040 1.00 55.94 108 SER A N 1
ATOM 848 C CA . SER A 1 108 ? 1.135 12.100 -10.336 1.00 55.94 108 SER A CA 1
ATOM 849 C C . SER A 1 108 ? -0.127 12.947 -10.498 1.00 55.94 108 SER A C 1
ATOM 851 O O . SER A 1 108 ? -0.627 13.030 -11.613 1.00 55.94 108 SER A O 1
ATOM 853 N N . GLU A 1 109 ? -0.644 13.565 -9.429 1.00 56.62 109 GLU A N 1
ATOM 854 C CA . GLU A 1 109 ? -1.868 14.387 -9.498 1.00 56.62 109 GLU A CA 1
ATOM 855 C C . GLU A 1 109 ? -1.569 15.899 -9.578 1.00 56.62 109 GLU A C 1
ATOM 857 O O . GLU A 1 109 ? -2.431 16.660 -10.001 1.00 56.62 109 GLU A O 1
ATOM 862 N N . GLU A 1 110 ? -0.353 16.347 -9.239 1.00 56.25 110 GLU A N 1
ATOM 863 C CA . GLU A 1 110 ? 0.006 17.779 -9.213 1.00 56.25 110 GLU A CA 1
ATOM 864 C C . GLU A 1 110 ? 0.473 18.355 -10.570 1.00 56.25 110 GLU A C 1
ATOM 866 O O . GLU A 1 110 ? 0.657 19.564 -10.676 1.00 56.25 110 GLU A O 1
ATOM 871 N N . GLU A 1 111 ? 0.649 17.543 -11.621 1.00 55.69 111 GLU A N 1
ATOM 872 C CA . GLU A 1 111 ? 1.125 18.030 -12.935 1.00 55.69 111 GLU A CA 1
ATOM 873 C C . GLU A 1 111 ? 0.002 18.490 -13.893 1.00 55.69 111 GLU A C 1
ATOM 875 O O . GLU A 1 111 ? 0.301 19.049 -14.946 1.00 55.69 111 GLU A O 1
ATOM 880 N N . ASP A 1 112 ? -1.278 18.324 -13.536 1.00 55.50 112 ASP A N 1
ATOM 881 C CA . ASP A 1 112 ? -2.414 18.671 -14.412 1.00 55.50 112 ASP A CA 1
ATOM 882 C C . ASP A 1 112 ? -3.117 20.005 -14.049 1.00 55.50 112 ASP A C 1
ATOM 884 O O . ASP A 1 112 ? -4.086 20.386 -14.708 1.00 55.50 112 ASP A O 1
ATOM 888 N N . GLU A 1 113 ? -2.635 20.747 -13.041 1.00 57.44 113 GLU A N 1
ATOM 889 C CA . GLU A 1 113 ? -3.179 22.065 -12.646 1.00 57.44 113 GLU A CA 1
ATOM 890 C C . GLU A 1 113 ? -2.351 23.270 -13.142 1.00 57.44 113 GLU A C 1
ATOM 892 O O . GLU A 1 113 ? -2.558 24.393 -12.677 1.00 57.44 113 GLU A O 1
ATOM 897 N N . GLU A 1 114 ? -1.472 23.108 -14.141 1.00 58.38 114 GLU A N 1
ATOM 898 C CA . GLU A 1 114 ? -1.068 24.254 -14.976 1.00 58.38 114 GLU A CA 1
ATOM 899 C C . GLU A 1 114 ? -2.239 24.631 -15.903 1.00 58.38 114 GLU A C 1
ATOM 901 O O . GLU A 1 114 ? -2.275 24.368 -17.107 1.00 58.38 114 GLU A O 1
ATOM 906 N N . GLU A 1 115 ? -3.251 25.223 -15.266 1.00 53.66 115 GLU A N 1
ATOM 907 C CA . GLU A 1 115 ? -4.316 26.016 -15.850 1.00 53.66 115 GLU A CA 1
ATOM 908 C C . GLU A 1 115 ? -3.664 27.056 -16.762 1.00 53.66 115 GLU A C 1
ATOM 910 O O . GLU A 1 115 ? -3.062 28.032 -16.315 1.00 53.66 115 GLU A O 1
ATOM 915 N N . TRP A 1 116 ? -3.736 26.793 -18.064 1.00 54.84 116 TRP A N 1
ATOM 916 C CA . TRP A 1 116 ? -3.413 27.738 -19.117 1.00 54.84 116 TRP A CA 1
ATOM 917 C C . TRP A 1 116 ? -4.187 29.026 -18.840 1.00 54.84 116 TRP A C 1
ATOM 919 O O . TRP A 1 116 ? -5.381 29.103 -19.129 1.00 54.84 116 TRP A O 1
ATOM 929 N N . SER A 1 117 ? -3.533 30.032 -18.258 1.00 56.44 117 SER A N 1
ATOM 930 C CA . SER A 1 117 ? -4.107 31.367 -18.179 1.00 56.44 117 SER A CA 1
ATOM 931 C C . SER A 1 117 ? -4.373 31.814 -19.613 1.00 56.44 117 SER A C 1
ATOM 933 O O . SER A 1 117 ? -3.430 31.988 -20.386 1.00 56.44 117 SER A O 1
ATOM 935 N N . GLU A 1 118 ? -5.645 31.980 -19.978 1.00 60.00 118 GLU A N 1
ATOM 936 C CA . GLU A 1 118 ? -6.124 32.409 -21.303 1.00 60.00 118 GLU A CA 1
ATOM 937 C C . GLU A 1 118 ? -5.677 33.844 -21.689 1.00 60.00 118 GLU A C 1
ATOM 939 O O . GLU A 1 118 ? -6.199 34.429 -22.634 1.00 60.00 118 GLU A O 1
ATOM 944 N N . ASP A 1 119 ? -4.689 34.412 -20.992 1.00 61.66 119 ASP A N 1
ATOM 945 C CA . ASP A 1 119 ? -4.269 35.812 -21.073 1.00 61.66 119 ASP A CA 1
ATOM 946 C C . ASP A 1 119 ? -3.125 36.086 -22.084 1.00 61.66 119 ASP A C 1
ATOM 948 O O . ASP A 1 119 ? -2.665 37.221 -22.178 1.00 61.66 119 ASP A O 1
ATOM 952 N N . GLU A 1 120 ? -2.672 35.108 -22.883 1.00 57.97 120 GLU A N 1
ATOM 953 C CA . GLU A 1 120 ? -1.608 35.300 -23.903 1.00 57.97 120 GLU A CA 1
ATOM 954 C C . GLU A 1 120 ? -2.092 35.225 -25.374 1.00 57.97 120 GLU A C 1
ATOM 956 O O . GLU A 1 120 ? -1.333 34.840 -26.264 1.00 57.97 120 GLU A O 1
ATOM 961 N N . LEU A 1 121 ? -3.346 35.592 -25.678 1.00 59.25 121 LEU A N 1
ATOM 962 C CA . LEU A 1 121 ? -3.869 35.591 -27.066 1.00 59.25 121 LEU A CA 1
ATOM 963 C C . LEU A 1 121 ? -4.227 36.957 -27.674 1.00 59.25 121 LEU A C 1
ATOM 965 O O . LEU A 1 121 ? -4.865 37.012 -28.724 1.00 59.25 121 LEU A O 1
ATOM 969 N N . GLU A 1 122 ? -3.749 38.059 -27.108 1.00 60.81 122 GLU A N 1
ATOM 970 C CA . GLU A 1 122 ? -3.773 39.372 -27.765 1.00 60.81 122 GLU A CA 1
ATOM 971 C C . GLU A 1 122 ? -2.382 39.983 -27.519 1.00 60.81 122 GLU A C 1
ATOM 973 O O . GLU A 1 122 ? -2.010 40.219 -26.378 1.00 60.81 122 GLU A O 1
ATOM 978 N N . ASP A 1 123 ? -1.474 40.149 -28.486 1.00 58.59 123 ASP A N 1
ATOM 979 C CA . ASP A 1 123 ? -1.500 41.286 -29.412 1.00 58.59 123 ASP A CA 1
ATOM 980 C C . ASP A 1 123 ? -0.205 41.291 -30.278 1.00 58.59 123 ASP A C 1
ATOM 982 O O . ASP A 1 123 ? 0.684 42.118 -30.090 1.00 58.59 123 ASP A O 1
ATOM 986 N N . GLU A 1 124 ? -0.035 40.357 -31.225 1.00 58.28 124 GLU A N 1
ATOM 987 C CA . GLU A 1 124 ? 0.966 40.511 -32.304 1.00 58.28 124 GLU A CA 1
ATOM 988 C C . GLU A 1 124 ? 0.268 40.925 -33.602 1.00 58.28 124 GLU A C 1
ATOM 990 O O . GLU A 1 124 ? 0.148 40.181 -34.580 1.00 58.28 124 GLU A O 1
ATOM 995 N N . ARG A 1 125 ? -0.223 42.167 -33.605 1.00 58.91 125 ARG A N 1
ATOM 996 C CA . ARG A 1 125 ? -0.587 42.867 -34.833 1.00 58.91 125 ARG A CA 1
ATOM 997 C C . ARG A 1 125 ? 0.693 43.223 -35.588 1.00 58.91 125 ARG A C 1
ATOM 999 O O . ARG A 1 125 ? 1.341 44.225 -35.311 1.00 58.91 125 ARG A O 1
ATOM 1006 N N . VAL A 1 126 ? 1.037 42.374 -36.549 1.00 64.12 126 VAL A N 1
ATOM 1007 C CA . VAL A 1 126 ? 2.018 42.641 -37.605 1.00 64.12 126 VAL A CA 1
ATOM 1008 C C . VAL A 1 126 ? 1.609 43.929 -38.331 1.00 64.12 126 VAL A C 1
ATOM 1010 O O . VAL A 1 126 ? 0.583 43.945 -39.011 1.00 64.12 126 VAL A O 1
ATOM 1013 N N . GLU A 1 127 ? 2.375 45.011 -38.170 1.00 70.06 127 GLU A N 1
ATOM 1014 C CA . GLU A 1 127 ? 2.325 46.138 -39.105 1.00 70.06 127 GLU A CA 1
ATOM 1015 C C . GLU A 1 127 ? 3.391 45.933 -40.183 1.00 70.06 127 GLU A C 1
ATOM 1017 O O . GLU A 1 127 ? 4.568 45.695 -39.910 1.00 70.06 127 GLU A O 1
ATOM 1022 N N . GLU A 1 128 ? 2.890 45.933 -41.412 1.00 63.78 128 GLU A N 1
ATOM 1023 C CA . GLU A 1 128 ? 3.544 45.583 -42.659 1.00 63.78 128 GLU A CA 1
ATOM 1024 C C . GLU A 1 128 ? 4.519 46.684 -43.118 1.00 63.78 128 GLU A C 1
ATOM 1026 O O . GLU A 1 128 ? 4.191 47.867 -43.120 1.00 63.78 128 GLU A O 1
ATOM 1031 N N . ASP A 1 129 ? 5.707 46.248 -43.539 1.00 56.72 129 ASP A N 1
ATOM 1032 C CA . ASP A 1 129 ? 6.432 46.675 -44.742 1.00 56.72 129 ASP A CA 1
ATOM 1033 C C . ASP A 1 129 ? 6.436 48.169 -45.145 1.00 56.72 129 ASP A C 1
ATOM 1035 O O . ASP A 1 129 ? 5.626 48.621 -45.955 1.00 56.72 129 ASP A O 1
ATOM 1039 N N . GLU A 1 130 ? 7.497 48.894 -44.763 1.00 69.50 130 GLU A N 1
ATOM 1040 C CA . GLU A 1 130 ? 8.002 50.033 -45.549 1.00 69.50 130 GLU A CA 1
ATOM 1041 C C . GLU A 1 130 ? 9.200 49.586 -46.403 1.00 69.50 130 GLU A C 1
ATOM 1043 O O . GLU A 1 130 ? 10.333 49.458 -45.937 1.00 69.50 130 GLU A O 1
ATOM 1048 N N . TRP A 1 131 ? 8.929 49.338 -47.685 1.00 67.56 131 TRP A N 1
ATOM 1049 C CA . TRP A 1 131 ? 9.933 49.128 -48.725 1.00 67.56 131 TRP A CA 1
ATOM 1050 C C . TRP A 1 131 ? 10.646 50.452 -49.030 1.00 67.56 131 TRP A C 1
ATOM 1052 O O . TRP A 1 131 ? 10.031 51.388 -49.538 1.00 67.56 131 TRP A O 1
ATOM 1062 N N . SER A 1 132 ? 11.947 50.533 -48.747 1.00 65.44 132 SER A N 1
ATOM 1063 C CA . SER A 1 132 ? 12.804 51.617 -49.231 1.00 65.44 132 SER A CA 1
ATOM 1064 C C . SER A 1 132 ? 13.217 51.341 -50.677 1.00 65.44 132 SER A C 1
ATOM 1066 O O . SER A 1 132 ? 13.929 50.370 -50.936 1.00 65.44 132 SER A O 1
ATOM 1068 N N . GLU A 1 133 ? 12.775 52.189 -51.605 1.00 70.88 133 GLU A N 1
ATOM 1069 C CA . GLU A 1 133 ? 13.259 52.209 -52.986 1.00 70.88 133 GLU A CA 1
ATOM 1070 C C . GLU A 1 133 ? 14.718 52.699 -53.020 1.00 70.88 133 GLU A C 1
ATOM 1072 O O . GLU A 1 133 ? 15.069 53.735 -52.451 1.00 70.88 133 GLU A O 1
ATOM 1077 N N . GLU A 1 134 ? 15.571 51.895 -53.651 1.00 66.81 134 GLU A N 1
ATOM 1078 C CA . GLU A 1 134 ? 16.949 52.213 -54.008 1.00 66.81 134 GLU A CA 1
ATOM 1079 C C . GLU A 1 134 ? 16.938 53.176 -55.205 1.00 66.81 134 GLU A C 1
ATOM 1081 O O . GLU A 1 134 ? 16.411 52.828 -56.260 1.00 66.81 134 GLU A O 1
ATOM 1086 N N . ASP A 1 135 ? 17.544 54.357 -55.061 1.00 67.00 135 ASP A N 1
ATOM 1087 C CA . ASP A 1 135 ? 17.926 55.192 -56.202 1.00 67.00 135 ASP A CA 1
ATOM 1088 C C . ASP A 1 135 ? 19.417 54.978 -56.511 1.00 67.00 135 ASP A C 1
ATOM 1090 O O . ASP A 1 135 ? 20.294 55.129 -55.655 1.00 67.00 135 ASP A O 1
ATOM 1094 N N . GLU A 1 136 ? 19.649 54.578 -57.759 1.00 67.25 136 GLU A N 1
ATOM 1095 C CA . GLU A 1 136 ? 20.909 54.243 -58.418 1.00 67.25 136 GLU A CA 1
ATOM 1096 C C . GLU A 1 136 ? 21.823 55.471 -58.627 1.00 67.25 136 GLU A C 1
ATOM 1098 O O . GLU A 1 136 ? 21.363 56.503 -59.115 1.00 67.25 136 GLU A O 1
ATOM 1103 N N . GLU A 1 137 ? 23.135 55.323 -58.390 1.00 61.19 137 GLU A N 1
ATOM 1104 C CA . GLU A 1 137 ? 24.212 56.030 -59.122 1.00 61.19 137 GLU A CA 1
ATOM 1105 C C . GLU A 1 137 ? 25.445 55.133 -59.326 1.00 61.19 137 GLU A C 1
ATOM 1107 O O . GLU A 1 137 ? 25.897 54.485 -58.351 1.00 61.19 137 GLU A O 1
#

Secondary structure (DSSP, 8-state):
---------PPPHHHHHHHHHHHHHHHHHHHHHHHHHHHHHHHHHHHHHHHHHHHH-TTEETTEEEEEEESSPP---SS--EEEEETTEEEEE--HHHHHT-GGGGGGTTTS-----TTS-S----------PPPP-

pLDDT: mean 73.82, std 14.85, range [41.16, 95.62]